Protein AF-A0A2I1GT47-F1 (afdb_monomer_lite)

pLDDT: mean 82.38, std 12.67, range [39.66, 93.0]

Foldseek 3Di:
DPPPPVQWDWAWEDEDPDTDTDTGHQQDFQLVVLVVQCPDPVRVNDPQKFWWADPDPPDIDTDDPVCRRVDGNNVRADPVRNYTYIDGDPPPPD

Sequence (94 aa):
MDSTNRDDINITVQMLSKLVLVNLNPKTSLSKIREKLEKNSEVKMNDTFSFAMMINNNSLAVIAKEDEENIILEKIIDKKSTLLYLKSEPEPDW

Structure (mmCIF, N/CA/C/O backbone):
data_AF-A0A2I1GT47-F1
#
_entry.id   AF-A0A2I1GT47-F1
#
loop_
_atom_site.group_PDB
_atom_site.id
_atom_site.type_symbol
_atom_site.label_atom_id
_atom_site.label_alt_id
_atom_site.label_comp_id
_atom_site.label_asym_id
_atom_site.label_entity_id
_atom_site.label_seq_id
_atom_site.pdbx_PDB_ins_code
_atom_site.Cartn_x
_atom_site.Cartn_y
_atom_site.Cartn_z
_atom_site.occupancy
_atom_site.B_iso_or_equiv
_atom_site.auth_seq_id
_atom_site.auth_comp_id
_atom_site.auth_asym_id
_atom_site.auth_atom_id
_atom_site.pdbx_PDB_model_num
ATOM 1 N N . MET A 1 1 ? -20.018 11.689 6.196 1.00 39.66 1 MET A N 1
ATOM 2 C CA . MET A 1 1 ? -18.900 12.637 6.361 1.00 39.66 1 MET A CA 1
ATOM 3 C C . MET A 1 1 ? -17.789 12.138 5.461 1.00 39.66 1 MET A C 1
ATOM 5 O O . MET A 1 1 ? -17.005 11.310 5.897 1.00 39.66 1 MET A O 1
ATOM 9 N N . ASP A 1 2 ? -17.805 12.528 4.189 1.00 40.84 2 ASP A N 1
ATOM 10 C CA . ASP A 1 2 ? -16.753 12.140 3.248 1.00 40.84 2 ASP A CA 1
ATOM 11 C C . ASP A 1 2 ? -15.794 13.323 3.144 1.00 40.84 2 ASP A C 1
ATOM 13 O O . ASP A 1 2 ? -15.991 14.256 2.369 1.00 40.84 2 ASP A O 1
ATOM 17 N N . SER A 1 3 ? -14.840 13.373 4.070 1.00 46.28 3 SER A N 1
ATOM 18 C CA . SER A 1 3 ? -13.764 14.358 4.029 1.00 46.28 3 SER A CA 1
ATOM 19 C C . SER A 1 3 ? -12.760 13.894 2.982 1.00 46.28 3 SER A C 1
ATOM 21 O O . SER A 1 3 ? -11.703 13.368 3.325 1.00 46.28 3 SER A O 1
ATOM 23 N N . THR A 1 4 ? -13.110 14.047 1.706 1.00 52.06 4 THR A N 1
ATOM 24 C CA . THR A 1 4 ? -12.182 13.851 0.597 1.00 52.06 4 THR A CA 1
ATOM 25 C C . THR A 1 4 ? -11.124 14.949 0.718 1.00 52.06 4 THR A C 1
ATOM 27 O O . THR A 1 4 ? -11.332 16.100 0.327 1.00 52.06 4 THR A O 1
ATOM 30 N N . ASN A 1 5 ? -10.005 14.629 1.374 1.00 55.50 5 ASN A N 1
ATOM 31 C CA . ASN A 1 5 ? -8.827 15.482 1.358 1.00 55.50 5 ASN A CA 1
ATOM 32 C C . ASN A 1 5 ? -8.434 15.627 -0.115 1.00 55.50 5 ASN A C 1
ATOM 34 O O . ASN A 1 5 ? -8.263 14.640 -0.825 1.00 55.50 5 ASN A O 1
ATOM 38 N N . ARG A 1 6 ? -8.338 16.867 -0.593 1.00 59.50 6 ARG A N 1
ATOM 39 C CA . ARG A 1 6 ? -8.133 17.213 -2.012 1.00 59.50 6 ARG A CA 1
ATOM 40 C C . ARG A 1 6 ? -6.836 16.649 -2.620 1.00 59.50 6 ARG A C 1
ATOM 42 O O . ARG A 1 6 ? -6.626 16.791 -3.819 1.00 59.50 6 ARG A O 1
ATOM 49 N N . ASP A 1 7 ? -5.986 16.047 -1.793 1.00 76.06 7 ASP A N 1
ATOM 50 C CA . ASP A 1 7 ? -4.667 15.515 -2.117 1.00 76.06 7 ASP A CA 1
ATOM 51 C C . ASP A 1 7 ? -4.632 13.977 -2.234 1.00 76.06 7 ASP A C 1
ATOM 53 O O . ASP A 1 7 ? -3.593 13.435 -2.613 1.00 76.06 7 ASP A O 1
ATOM 57 N N . ASP A 1 8 ? -5.711 13.251 -1.912 1.00 85.38 8 ASP A N 1
ATOM 58 C CA . ASP A 1 8 ? -5.737 11.802 -2.123 1.00 85.38 8 ASP A CA 1
ATOM 59 C C . ASP A 1 8 ? -5.919 11.467 -3.614 1.00 85.38 8 ASP A C 1
ATOM 61 O O . ASP A 1 8 ? -6.857 11.923 -4.273 1.00 85.38 8 ASP A O 1
ATOM 65 N N . ILE A 1 9 ? -5.046 10.610 -4.139 1.00 88.50 9 ILE A N 1
ATOM 66 C CA . ILE A 1 9 ? -5.106 10.108 -5.514 1.00 88.50 9 ILE A CA 1
ATOM 67 C C . ILE A 1 9 ? -5.316 8.597 -5.520 1.00 88.50 9 ILE A C 1
ATOM 69 O O . ILE A 1 9 ? -5.047 7.894 -4.546 1.00 88.50 9 ILE A O 1
ATOM 73 N N . ASN A 1 10 ? -5.802 8.083 -6.644 1.00 89.88 10 ASN A N 1
ATOM 74 C CA . ASN A 1 10 ? -5.937 6.647 -6.831 1.00 89.88 10 ASN A CA 1
ATOM 75 C C . ASN A 1 10 ? -4.564 6.046 -7.135 1.00 89.88 10 ASN A C 1
ATOM 77 O O . ASN A 1 10 ? -3.939 6.387 -8.138 1.00 89.88 10 ASN A O 1
ATOM 81 N N . ILE A 1 11 ? -4.111 5.159 -6.257 1.00 89.94 11 ILE A N 1
ATOM 82 C CA . ILE A 1 11 ? -2.850 4.434 -6.358 1.00 89.94 11 ILE A CA 1
ATOM 83 C C . ILE A 1 11 ? -3.159 2.956 -6.548 1.00 89.94 11 ILE A C 1
ATOM 85 O O . ILE A 1 11 ? -4.016 2.388 -5.871 1.00 89.94 11 ILE A O 1
ATOM 89 N N . THR A 1 12 ? -2.455 2.334 -7.488 1.00 91.62 12 THR A N 1
ATOM 90 C CA . THR A 1 12 ? -2.573 0.897 -7.724 1.00 91.62 12 THR A CA 1
ATOM 91 C C . THR A 1 12 ? -1.591 0.177 -6.817 1.00 91.62 12 THR A C 1
ATOM 93 O O . THR A 1 12 ? -0.381 0.320 -6.963 1.00 91.62 12 THR A O 1
ATOM 96 N N . VAL A 1 13 ? -2.099 -0.601 -5.874 1.00 90.19 13 VAL A N 1
ATOM 97 C CA . VAL A 1 13 ? -1.304 -1.446 -4.989 1.00 90.19 13 VAL A CA 1
ATOM 98 C C . VAL A 1 13 ? -1.156 -2.818 -5.627 1.00 90.19 13 VAL A C 1
ATOM 100 O O . VAL A 1 13 ? -2.144 -3.517 -5.849 1.00 90.19 13 VAL A O 1
ATOM 103 N N . GLN A 1 14 ? 0.081 -3.198 -5.929 1.00 88.50 14 GLN A N 1
ATOM 104 C CA . GLN A 1 14 ? 0.439 -4.525 -6.405 1.00 88.50 14 GLN A CA 1
ATOM 105 C C . GLN A 1 14 ? 0.909 -5.385 -5.240 1.00 88.50 14 GLN A C 1
ATOM 107 O O . GLN A 1 14 ? 1.867 -5.052 -4.547 1.00 88.50 14 GLN A O 1
ATOM 112 N N . MET A 1 15 ? 0.237 -6.512 -5.056 1.00 84.94 15 MET A N 1
ATOM 113 C CA . MET A 1 15 ? 0.457 -7.448 -3.962 1.00 84.94 15 MET A CA 1
ATOM 114 C C . MET A 1 15 ? 0.376 -8.864 -4.523 1.00 84.94 15 MET A C 1
ATOM 116 O O . MET A 1 15 ? -0.681 -9.293 -4.985 1.00 84.94 15 MET A O 1
ATOM 120 N N . LEU A 1 16 ? 1.503 -9.582 -4.505 1.00 76.38 16 LEU A N 1
ATOM 121 C CA . LEU A 1 16 ? 1.656 -10.895 -5.145 1.00 76.38 16 LEU A CA 1
ATOM 122 C C . LEU A 1 16 ? 1.208 -10.851 -6.620 1.00 76.38 16 LEU A C 1
ATOM 124 O O . LEU A 1 16 ? 1.908 -10.296 -7.462 1.00 76.38 16 LEU A O 1
ATOM 128 N N . SER A 1 17 ? 0.027 -11.389 -6.931 1.00 77.75 17 SER A N 1
ATOM 129 C CA . SER A 1 17 ? -0.571 -11.396 -8.276 1.00 77.75 17 SER A CA 1
ATOM 130 C C . SER A 1 17 ? -1.858 -10.568 -8.375 1.00 77.75 17 SER A C 1
ATOM 132 O O . SER A 1 17 ? -2.581 -10.669 -9.364 1.00 77.75 17 SER A O 1
ATOM 134 N N . LYS A 1 18 ? -2.172 -9.761 -7.354 1.00 84.25 18 LYS A N 1
ATOM 135 C CA . LYS A 1 18 ? -3.368 -8.916 -7.291 1.00 84.25 18 LYS A CA 1
ATOM 136 C C . LYS A 1 18 ? -2.991 -7.441 -7.423 1.00 84.25 18 LYS A C 1
ATOM 138 O O . LYS A 1 18 ? -2.019 -6.977 -6.827 1.00 84.25 18 LYS A O 1
ATOM 143 N N . LEU A 1 19 ? -3.798 -6.710 -8.185 1.00 88.56 19 LEU A N 1
ATOM 144 C CA . LEU A 1 19 ? -3.770 -5.254 -8.270 1.00 88.56 19 LEU A CA 1
ATOM 145 C C . LEU A 1 19 ? -5.037 -4.720 -7.612 1.00 88.56 19 LEU A C 1
ATOM 147 O O . LEU A 1 19 ? -6.137 -5.154 -7.952 1.00 88.56 19 LEU A O 1
ATOM 151 N N . VAL A 1 20 ? -4.881 -3.800 -6.669 1.00 89.06 20 VAL A N 1
ATOM 152 C CA . VAL A 1 20 ? -5.995 -3.166 -5.962 1.00 89.06 20 VAL A CA 1
ATOM 153 C C . VAL A 1 20 ? -5.872 -1.663 -6.115 1.00 89.06 20 VAL A C 1
ATOM 155 O O . VAL A 1 20 ? -4.811 -1.099 -5.864 1.00 89.06 20 VAL A O 1
ATOM 158 N N . LEU A 1 21 ? -6.950 -1.005 -6.525 1.00 90.31 21 LEU A N 1
ATOM 159 C CA . LEU A 1 21 ? -6.987 0.447 -6.591 1.00 90.31 21 LEU A CA 1
ATOM 160 C C . LEU A 1 21 ? -7.406 0.993 -5.225 1.00 90.31 21 LEU A C 1
ATOM 162 O O . LEU A 1 21 ? -8.482 0.673 -4.732 1.00 90.31 21 LEU A O 1
ATOM 166 N N . VAL A 1 22 ? -6.575 1.834 -4.625 1.00 88.94 22 VAL A N 1
ATOM 167 C CA . VAL A 1 22 ? -6.856 2.456 -3.328 1.00 88.94 22 VAL A CA 1
ATOM 168 C C . VAL A 1 22 ? -6.636 3.954 -3.407 1.00 88.94 22 VAL A C 1
ATOM 170 O O . VAL A 1 22 ? -5.724 4.441 -4.070 1.00 88.94 22 VAL A O 1
ATOM 173 N N . ASN A 1 23 ? -7.475 4.704 -2.706 1.00 90.44 23 ASN A N 1
ATOM 174 C CA . ASN A 1 23 ? -7.337 6.147 -2.622 1.00 90.44 23 ASN A CA 1
ATOM 175 C C . ASN A 1 23 ? -6.382 6.501 -1.470 1.00 90.44 23 ASN A C 1
ATOM 177 O O . ASN A 1 23 ? -6.705 6.293 -0.297 1.00 90.44 23 ASN A O 1
ATOM 181 N N . LEU A 1 24 ? -5.186 6.986 -1.801 1.00 89.19 24 LEU A N 1
ATOM 182 C CA . LEU A 1 24 ? -4.104 7.273 -0.859 1.00 89.19 24 LEU A CA 1
ATOM 183 C C . LEU A 1 24 ? -3.488 8.646 -1.156 1.00 89.19 24 LEU A C 1
ATOM 185 O O . LEU A 1 24 ? -3.407 9.077 -2.305 1.00 89.19 24 LEU A O 1
ATOM 189 N N . ASN A 1 25 ? -2.985 9.314 -0.122 1.00 90.50 25 ASN A N 1
ATOM 190 C CA . ASN A 1 25 ? -2.305 10.594 -0.270 1.00 90.50 25 ASN A CA 1
ATOM 191 C C . ASN A 1 25 ? -0.777 10.385 -0.386 1.00 90.50 25 ASN A C 1
ATOM 193 O O . ASN A 1 25 ? -0.153 9.914 0.567 1.00 90.50 25 ASN A O 1
ATOM 197 N N . PRO A 1 26 ? -0.137 10.765 -1.508 1.00 88.94 26 PRO A N 1
ATOM 198 C CA . PRO A 1 26 ? 1.286 10.543 -1.753 1.00 88.94 26 PRO A CA 1
ATOM 199 C C . PRO A 1 26 ? 2.184 11.331 -0.787 1.00 88.94 26 PRO A C 1
ATOM 201 O O . PRO A 1 26 ? 3.296 10.905 -0.488 1.00 88.94 26 PRO A O 1
ATOM 204 N N . LYS A 1 27 ? 1.697 12.445 -0.230 1.00 90.06 27 LYS A N 1
ATOM 205 C CA . LYS A 1 27 ? 2.429 13.250 0.762 1.00 90.06 27 LYS A CA 1
ATOM 206 C C . LYS A 1 27 ? 2.367 12.665 2.178 1.00 90.06 27 LYS A C 1
ATOM 208 O O . LYS A 1 27 ? 2.938 13.237 3.100 1.00 90.06 27 LYS A O 1
ATOM 213 N N . THR A 1 28 ? 1.646 11.561 2.371 1.00 91.31 28 THR A N 1
ATOM 214 C CA . THR A 1 28 ? 1.492 10.899 3.671 1.00 91.31 28 THR A CA 1
ATOM 215 C C . THR A 1 28 ? 2.620 9.894 3.910 1.00 91.31 28 THR A C 1
ATOM 217 O O . THR A 1 28 ? 3.115 9.270 2.969 1.00 91.31 28 THR A O 1
ATOM 220 N N . SER A 1 29 ? 3.038 9.753 5.172 1.00 92.88 29 SER A N 1
ATOM 221 C CA . SER A 1 29 ? 4.035 8.766 5.596 1.00 92.88 29 SER A CA 1
ATOM 222 C C . SER A 1 29 ? 3.511 7.338 5.457 1.00 92.88 29 SER A C 1
ATOM 224 O O . SER A 1 29 ? 2.313 7.089 5.615 1.00 92.88 29 SER A O 1
ATOM 226 N N . LEU A 1 30 ? 4.403 6.387 5.182 1.00 92.44 30 LEU A N 1
ATOM 227 C CA . LEU A 1 30 ? 4.023 4.990 4.957 1.00 92.44 30 LEU A CA 1
ATOM 228 C C . LEU A 1 30 ? 3.324 4.367 6.164 1.00 92.44 30 LEU A C 1
ATOM 230 O O . LEU A 1 30 ? 2.372 3.622 5.969 1.00 92.44 30 LEU A O 1
ATOM 234 N N . SER A 1 31 ? 3.707 4.747 7.384 1.00 91.44 31 SER A N 1
ATOM 235 C CA . SER A 1 31 ? 3.055 4.278 8.614 1.00 91.44 31 SER A CA 1
ATOM 236 C C . SER A 1 31 ? 1.541 4.565 8.610 1.00 91.44 31 SER A C 1
ATOM 238 O O . SER A 1 31 ? 0.719 3.664 8.769 1.00 91.44 31 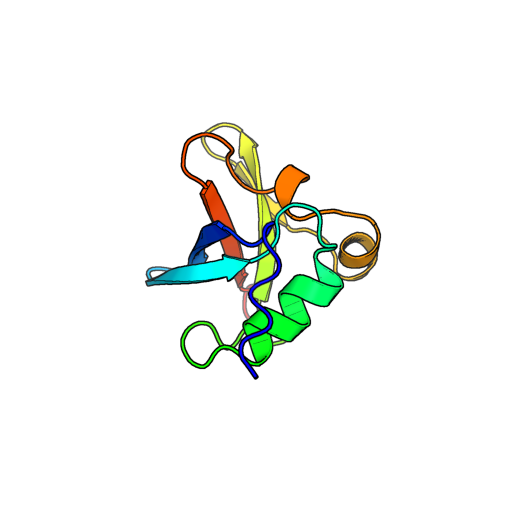SER A O 1
ATOM 240 N N . LYS A 1 32 ? 1.135 5.792 8.258 1.00 91.44 32 LYS A N 1
ATOM 241 C CA . LYS A 1 32 ? -0.291 6.154 8.131 1.00 91.44 32 LYS A CA 1
ATOM 242 C C . LYS A 1 32 ? -0.970 5.477 6.940 1.00 91.44 32 LYS A C 1
ATOM 244 O O . LYS A 1 32 ? -2.160 5.159 6.986 1.00 91.44 32 LYS A O 1
ATOM 249 N N . ILE A 1 33 ? -0.234 5.280 5.845 1.00 91.25 33 ILE A N 1
ATOM 250 C CA . ILE A 1 33 ? -0.734 4.533 4.686 1.00 91.25 33 ILE A CA 1
ATOM 251 C C . ILE A 1 33 ? -1.011 3.082 5.075 1.00 91.25 33 ILE A C 1
ATOM 253 O O . ILE A 1 33 ? -2.053 2.557 4.690 1.00 91.25 33 ILE A O 1
ATOM 257 N N . ARG A 1 34 ? -0.147 2.462 5.883 1.00 90.81 34 ARG A N 1
ATOM 258 C CA . ARG A 1 34 ? -0.323 1.107 6.409 1.00 90.81 34 ARG A CA 1
ATOM 259 C C . ARG A 1 34 ? -1.627 0.986 7.180 1.00 90.81 34 ARG A C 1
ATOM 261 O O . ARG A 1 34 ? -2.436 0.133 6.842 1.00 90.81 34 ARG A O 1
ATOM 268 N N . GLU A 1 35 ? -1.893 1.901 8.112 1.00 89.62 35 GLU A N 1
ATOM 269 C CA . GLU A 1 35 ? -3.159 1.926 8.859 1.00 89.62 35 GLU A CA 1
ATOM 270 C C . GLU A 1 35 ? -4.385 2.026 7.933 1.00 89.62 35 GLU A C 1
ATOM 272 O O . GLU A 1 35 ? -5.427 1.412 8.178 1.00 89.62 35 GLU A O 1
ATOM 277 N N . LYS A 1 36 ? -4.282 2.809 6.849 1.00 89.19 36 LYS A N 1
ATOM 278 C CA . LYS A 1 36 ? -5.354 2.931 5.850 1.00 89.19 36 LYS A CA 1
ATOM 279 C C . LYS A 1 36 ? -5.506 1.629 5.057 1.00 89.19 36 LYS A C 1
ATOM 281 O O . LYS A 1 36 ? -6.632 1.194 4.829 1.00 89.19 36 LYS A O 1
ATOM 286 N N . LEU A 1 37 ? -4.407 0.993 4.657 1.00 89.19 37 LEU A N 1
ATOM 287 C CA . LEU A 1 37 ? -4.390 -0.261 3.895 1.00 89.19 37 LEU A CA 1
ATOM 288 C C . LEU A 1 37 ? -4.826 -1.484 4.715 1.00 89.19 37 LEU A C 1
ATOM 290 O O . LEU A 1 37 ? -5.446 -2.393 4.168 1.00 89.19 37 LEU A O 1
ATOM 294 N N . GLU A 1 38 ? -4.558 -1.497 6.016 1.00 88.88 38 GLU A N 1
ATOM 295 C CA . GLU A 1 38 ? -5.019 -2.530 6.946 1.00 88.88 38 GLU A CA 1
ATOM 296 C C . GLU A 1 38 ? -6.550 -2.513 7.068 1.00 88.88 38 GLU A C 1
ATOM 298 O O . GLU A 1 38 ? -7.210 -3.549 6.984 1.00 88.88 38 GLU A O 1
ATOM 303 N N . LYS A 1 39 ? -7.136 -1.311 7.146 1.00 86.62 39 LYS A N 1
ATOM 304 C CA . LYS A 1 39 ? -8.594 -1.105 7.154 1.00 86.62 39 LYS A CA 1
ATOM 305 C C . LYS A 1 39 ? -9.245 -1.359 5.789 1.00 86.62 39 LYS A C 1
ATOM 307 O O . LYS A 1 39 ? -10.462 -1.538 5.714 1.00 86.62 39 LYS A O 1
ATOM 312 N N . ASN A 1 40 ? -8.467 -1.373 4.703 1.00 84.75 40 ASN A N 1
ATOM 313 C CA . ASN A 1 40 ? -8.980 -1.669 3.368 1.00 84.75 40 ASN A CA 1
ATOM 314 C C . ASN A 1 40 ? -9.254 -3.168 3.227 1.00 84.75 40 ASN A C 1
ATOM 316 O O . ASN A 1 40 ? -8.339 -3.986 3.214 1.00 84.75 40 ASN A O 1
ATOM 320 N N . SER A 1 41 ? -10.523 -3.529 3.029 1.00 82.06 41 SER A N 1
ATOM 321 C CA . SER A 1 41 ? -10.948 -4.932 2.911 1.00 82.06 41 SER A CA 1
ATOM 322 C C . SER A 1 41 ? -10.358 -5.664 1.699 1.00 82.06 41 SER A C 1
ATOM 324 O O . SER A 1 41 ? -10.287 -6.892 1.712 1.00 82.06 41 SER A O 1
ATOM 326 N N . GLU A 1 42 ? -9.937 -4.933 0.664 1.00 83.19 42 GLU A N 1
ATOM 327 C CA . GLU A 1 42 ? -9.362 -5.509 -0.554 1.00 83.19 42 GLU A CA 1
ATOM 328 C C . GLU A 1 42 ? -7.869 -5.829 -0.451 1.00 83.19 42 GLU A C 1
ATOM 330 O O . GLU A 1 42 ? -7.420 -6.781 -1.100 1.00 83.19 42 GLU A O 1
ATOM 335 N N . VAL A 1 43 ? -7.128 -5.034 0.329 1.00 81.31 43 VAL A N 1
ATOM 336 C CA . VAL A 1 43 ? -5.681 -5.184 0.537 1.00 81.31 43 VAL A CA 1
ATOM 337 C C . VAL A 1 43 ? -5.417 -6.000 1.796 1.00 81.31 43 VAL A C 1
ATOM 339 O O . VAL A 1 43 ? -4.650 -6.954 1.732 1.00 81.31 43 VAL A O 1
ATOM 342 N N . LYS A 1 44 ? -6.066 -5.653 2.920 1.00 80.00 44 LYS A N 1
ATOM 343 C CA . LYS A 1 44 ? -5.817 -6.232 4.251 1.00 80.00 44 LYS A CA 1
ATOM 344 C C . LYS A 1 44 ? -4.320 -6.378 4.506 1.00 80.00 44 LYS A C 1
ATOM 346 O O . LYS A 1 44 ? -3.794 -7.485 4.635 1.00 80.00 44 LYS A O 1
ATOM 351 N N . MET A 1 45 ? -3.632 -5.239 4.495 1.00 79.56 45 MET A N 1
ATOM 352 C CA . MET A 1 45 ? -2.189 -5.200 4.702 1.00 79.56 45 MET A CA 1
ATOM 353 C C . MET A 1 45 ? -1.862 -5.593 6.148 1.00 79.56 45 MET A C 1
ATOM 355 O O . MET A 1 45 ? -1.854 -4.747 7.030 1.00 79.56 45 MET A O 1
ATOM 359 N N . ASN A 1 46 ? -1.624 -6.884 6.378 1.00 77.81 46 ASN A N 1
ATOM 360 C CA . ASN A 1 46 ? -1.167 -7.419 7.661 1.00 77.81 46 ASN A CA 1
ATOM 361 C C . ASN A 1 46 ? 0.332 -7.152 7.885 1.00 77.81 46 ASN A C 1
ATOM 363 O O . ASN A 1 46 ? 1.052 -6.685 6.997 1.00 77.81 46 ASN A O 1
ATOM 367 N N . ASP A 1 47 ? 0.832 -7.532 9.061 1.00 74.00 47 ASP A N 1
ATOM 368 C CA . ASP A 1 47 ? 2.258 -7.508 9.407 1.00 74.00 47 ASP A CA 1
ATOM 369 C C . ASP A 1 47 ? 3.173 -8.295 8.466 1.00 74.00 47 ASP A C 1
ATOM 371 O O . ASP A 1 47 ? 4.367 -8.018 8.444 1.00 74.00 47 ASP A O 1
ATOM 375 N N . THR A 1 48 ? 2.613 -9.222 7.686 1.00 81.50 48 THR A N 1
ATOM 376 C CA . THR A 1 48 ? 3.314 -10.064 6.706 1.00 81.50 48 THR A CA 1
ATOM 377 C C . THR A 1 48 ? 3.721 -9.312 5.440 1.00 81.50 48 THR A C 1
ATOM 379 O O . THR A 1 48 ? 4.580 -9.779 4.695 1.00 81.50 48 THR A O 1
ATOM 382 N N . PHE A 1 49 ? 3.079 -8.177 5.153 1.00 86.69 49 PHE A N 1
ATOM 383 C CA . PHE A 1 49 ? 3.409 -7.350 4.000 1.00 86.69 49 PHE A CA 1
ATOM 384 C C . PHE A 1 49 ? 4.280 -6.174 4.422 1.00 86.69 49 PHE A C 1
ATOM 386 O O . PHE A 1 49 ? 4.005 -5.479 5.405 1.00 86.69 49 PHE A O 1
ATOM 393 N N . SER A 1 50 ? 5.285 -5.911 3.601 1.00 89.50 50 SER A N 1
ATOM 394 C CA . SER A 1 50 ? 6.192 -4.784 3.741 1.00 89.50 50 SER A CA 1
ATOM 395 C C . SER A 1 50 ? 6.169 -3.959 2.462 1.00 89.50 50 SER A C 1
ATOM 397 O O . SER A 1 50 ? 6.045 -4.493 1.352 1.00 89.50 50 SER A O 1
ATOM 399 N N . PHE A 1 51 ? 6.250 -2.638 2.611 1.00 90.94 51 PHE A N 1
ATOM 400 C CA . PHE A 1 51 ? 6.324 -1.753 1.456 1.00 90.94 51 PHE A CA 1
ATOM 401 C C . PHE A 1 51 ? 7.599 -2.029 0.674 1.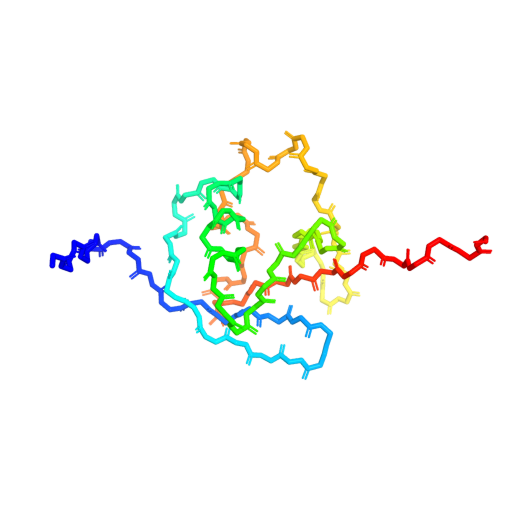00 90.94 51 PHE A C 1
ATOM 403 O O . PHE A 1 51 ? 8.657 -2.290 1.248 1.00 90.94 51 PHE A O 1
ATOM 410 N N . ALA A 1 52 ? 7.496 -1.959 -0.646 1.00 90.00 52 ALA A N 1
ATOM 411 C CA . ALA A 1 52 ? 8.632 -2.093 -1.525 1.00 90.00 52 ALA A CA 1
ATOM 412 C C . ALA A 1 52 ? 8.675 -0.952 -2.541 1.00 90.00 52 ALA A C 1
ATOM 414 O O . ALA A 1 52 ? 7.651 -0.531 -3.081 1.00 90.00 52 ALA A O 1
ATOM 415 N N . MET A 1 53 ? 9.884 -0.471 -2.816 1.00 88.06 53 MET A N 1
ATOM 416 C CA . MET A 1 53 ? 10.147 0.525 -3.849 1.00 88.06 53 MET A CA 1
ATOM 417 C C . MET A 1 53 ? 10.962 -0.087 -4.980 1.00 88.06 53 MET A C 1
ATOM 419 O O . MET A 1 53 ? 11.894 -0.859 -4.747 1.00 88.06 53 MET A O 1
ATOM 423 N N . MET A 1 54 ? 10.638 0.279 -6.215 1.00 83.25 54 MET A N 1
ATOM 424 C CA . MET A 1 54 ? 11.436 -0.107 -7.373 1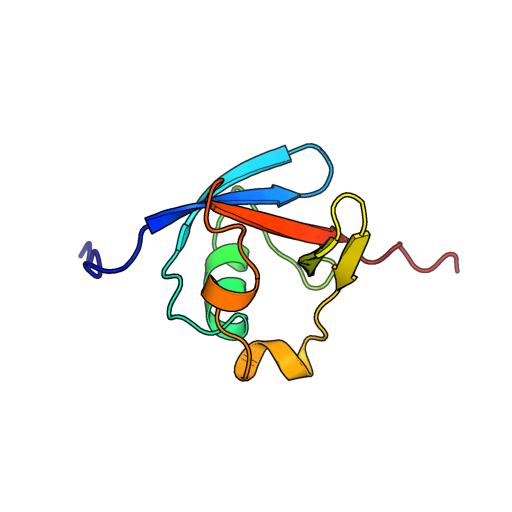.00 83.25 54 MET A CA 1
ATOM 425 C C . MET A 1 54 ? 12.661 0.803 -7.460 1.00 83.25 54 MET A C 1
ATOM 427 O O . MET A 1 54 ? 12.527 1.994 -7.718 1.00 83.25 54 MET A O 1
ATOM 431 N N . ILE A 1 55 ? 13.855 0.251 -7.226 1.00 82.19 55 ILE A N 1
ATOM 432 C CA . ILE A 1 55 ? 15.110 1.022 -7.316 1.00 82.19 55 ILE A CA 1
ATOM 433 C C . ILE A 1 55 ? 15.700 0.943 -8.728 1.00 82.19 55 ILE A C 1
ATOM 435 O O . ILE A 1 55 ? 16.316 1.888 -9.203 1.00 82.19 55 ILE A O 1
ATOM 439 N N . ASN A 1 56 ? 15.503 -0.189 -9.408 1.00 77.88 56 ASN A N 1
ATOM 440 C CA . ASN A 1 56 ? 15.963 -0.445 -10.772 1.00 77.88 56 ASN A CA 1
ATOM 441 C C . ASN A 1 56 ? 14.888 -1.217 -11.541 1.00 77.88 56 ASN A C 1
ATOM 443 O O . ASN A 1 56 ? 14.039 -1.855 -10.921 1.00 77.88 56 ASN A O 1
ATOM 447 N N . ASN A 1 57 ? 14.993 -1.251 -12.876 1.00 72.88 57 ASN A N 1
ATOM 448 C CA . ASN A 1 57 ? 14.055 -1.937 -13.786 1.00 72.88 57 ASN A CA 1
ATOM 449 C C . ASN A 1 57 ? 13.734 -3.403 -13.429 1.00 72.88 57 ASN A C 1
ATOM 451 O O . ASN A 1 57 ? 12.786 -3.953 -13.975 1.00 72.88 57 ASN A O 1
ATOM 455 N N . ASN A 1 58 ? 14.502 -4.044 -12.542 1.00 75.94 58 ASN A N 1
ATOM 456 C CA . ASN A 1 58 ? 14.271 -5.425 -12.127 1.00 75.94 58 ASN A CA 1
ATOM 457 C C . ASN A 1 58 ? 14.455 -5.668 -10.616 1.00 75.94 58 ASN A C 1
ATOM 459 O O . ASN A 1 58 ? 14.547 -6.819 -10.191 1.00 75.94 58 ASN A O 1
ATOM 463 N N . SER A 1 59 ? 14.558 -4.612 -9.798 1.00 83.44 59 SER A N 1
ATOM 464 C CA . SER A 1 59 ? 14.850 -4.742 -8.363 1.00 83.44 59 SER A CA 1
ATOM 465 C C . SER A 1 59 ? 13.896 -3.926 -7.503 1.00 83.44 59 SER A C 1
ATOM 467 O O . SER A 1 59 ? 13.769 -2.712 -7.668 1.00 83.44 59 SER A O 1
ATOM 469 N N . LEU A 1 60 ? 13.293 -4.614 -6.535 1.00 86.50 60 LEU A N 1
ATOM 470 C CA . LEU A 1 60 ? 12.467 -4.044 -5.479 1.00 86.50 60 LEU A CA 1
ATOM 471 C C . LEU A 1 60 ? 13.253 -4.068 -4.162 1.00 86.50 60 LEU A C 1
ATOM 473 O O . LEU A 1 60 ? 13.697 -5.138 -3.740 1.00 86.50 60 LEU A O 1
ATOM 477 N N . ALA A 1 61 ? 13.404 -2.919 -3.506 1.00 88.00 61 ALA A N 1
ATOM 478 C CA . ALA A 1 61 ? 13.863 -2.859 -2.120 1.00 88.00 61 ALA A CA 1
ATOM 479 C C . ALA A 1 61 ? 12.681 -2.847 -1.172 1.00 88.00 61 ALA A C 1
ATOM 481 O O . ALA A 1 61 ? 11.755 -2.064 -1.355 1.00 88.00 61 ALA A O 1
ATOM 482 N N . VAL A 1 62 ? 12.765 -3.686 -0.147 1.00 89.94 62 VAL A N 1
ATOM 483 C CA . VAL A 1 62 ? 11.840 -3.675 0.982 1.00 89.94 62 VAL A CA 1
ATOM 484 C C . VAL A 1 62 ? 12.204 -2.521 1.906 1.00 89.94 62 VAL A C 1
ATOM 486 O O . VAL A 1 62 ? 13.381 -2.255 2.139 1.00 89.94 62 VAL A O 1
ATOM 489 N N . ILE A 1 63 ? 11.183 -1.851 2.417 1.00 89.62 63 ILE A N 1
ATOM 490 C CA . ILE 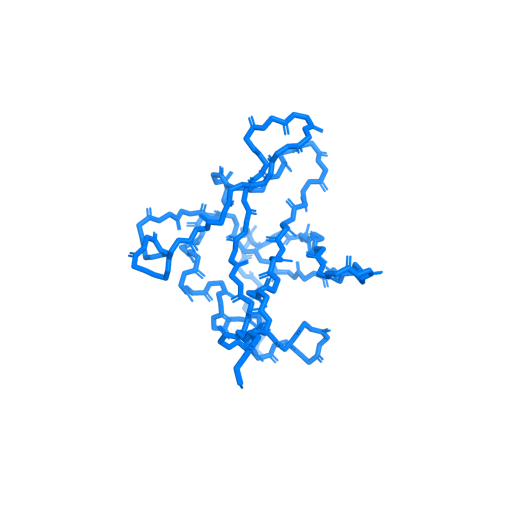A 1 63 ? 11.293 -0.782 3.398 1.00 89.62 63 ILE A CA 1
ATOM 491 C C . ILE A 1 63 ? 11.040 -1.391 4.770 1.00 89.62 63 ILE A C 1
ATOM 493 O O . ILE A 1 63 ? 10.048 -2.097 4.961 1.00 89.62 63 ILE A O 1
ATOM 497 N N . ALA A 1 64 ? 11.951 -1.145 5.708 1.00 88.88 64 ALA A N 1
ATOM 498 C CA . ALA A 1 64 ? 11.787 -1.594 7.079 1.00 88.88 64 ALA A CA 1
ATOM 499 C C . ALA A 1 64 ? 10.686 -0.786 7.780 1.00 88.88 64 ALA A C 1
ATOM 501 O O . ALA A 1 64 ? 10.499 0.399 7.502 1.00 88.88 64 ALA A O 1
ATOM 502 N N . LYS A 1 65 ? 9.975 -1.414 8.725 1.00 87.06 65 LYS A N 1
ATOM 503 C CA . LYS A 1 65 ? 8.877 -0.767 9.466 1.00 87.06 65 LYS A CA 1
ATOM 504 C C . LYS A 1 65 ? 9.331 0.500 10.205 1.00 87.06 65 LYS A C 1
ATOM 506 O O . LYS A 1 65 ? 8.571 1.455 10.301 1.00 87.06 65 LYS A O 1
ATOM 511 N N . GLU A 1 66 ? 10.573 0.527 10.685 1.00 88.19 66 GLU A N 1
ATOM 512 C CA . GLU A 1 66 ? 11.184 1.694 11.342 1.00 88.19 66 GLU A CA 1
ATOM 513 C C . GLU A 1 66 ? 11.344 2.908 10.410 1.00 88.19 66 GLU A C 1
ATOM 515 O O . GLU A 1 66 ? 11.203 4.054 10.839 1.00 88.19 66 GLU A O 1
ATOM 520 N N . ASP A 1 67 ? 11.564 2.671 9.116 1.00 89.75 67 ASP A N 1
ATOM 521 C CA . ASP A 1 67 ? 11.700 3.725 8.114 1.00 89.75 67 ASP A CA 1
ATOM 522 C C . ASP A 1 67 ? 10.340 4.257 7.628 1.00 89.75 67 ASP A C 1
ATOM 524 O O . ASP A 1 67 ? 10.263 5.357 7.072 1.00 89.75 67 ASP A O 1
ATOM 528 N N . GLU A 1 68 ? 9.244 3.520 7.848 1.00 89.75 68 GLU A N 1
ATOM 529 C CA . GLU A 1 68 ? 7.905 3.879 7.356 1.00 89.75 68 GLU A CA 1
ATOM 530 C C . GLU A 1 68 ? 7.385 5.217 7.907 1.00 89.75 68 GLU A C 1
ATOM 532 O O . GLU A 1 68 ? 6.567 5.882 7.265 1.00 89.75 68 GLU A O 1
ATOM 537 N N . GLU A 1 69 ? 7.842 5.634 9.088 1.00 90.75 69 GLU A N 1
ATOM 538 C CA . GLU A 1 69 ? 7.475 6.928 9.671 1.00 90.75 69 GLU A CA 1
ATOM 539 C C . GLU A 1 69 ? 8.154 8.102 8.944 1.00 90.75 69 GLU A C 1
ATOM 541 O O . GLU A 1 69 ? 7.550 9.163 8.769 1.00 90.75 69 GLU A O 1
ATOM 546 N N . ASN A 1 70 ? 9.381 7.889 8.462 1.00 91.06 70 ASN A N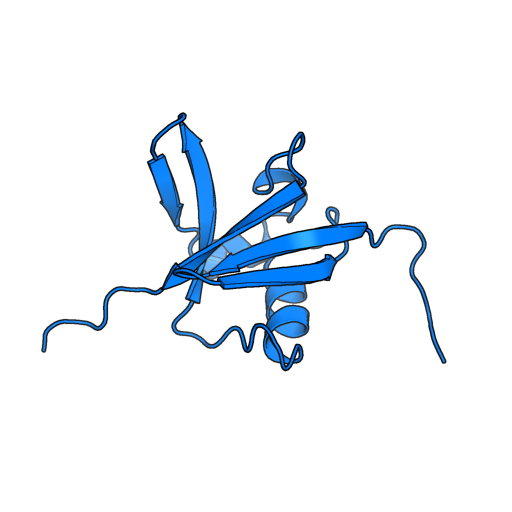 1
ATOM 547 C CA . ASN A 1 70 ? 10.225 8.915 7.846 1.00 91.06 70 ASN A CA 1
ATOM 548 C C . ASN A 1 70 ? 10.079 8.979 6.317 1.00 91.06 70 ASN A C 1
ATOM 550 O O . ASN A 1 70 ? 10.427 9.984 5.686 1.00 91.06 70 ASN A O 1
ATOM 554 N N . ILE A 1 71 ? 9.570 7.912 5.700 1.00 92.62 71 ILE A N 1
ATOM 555 C CA . ILE A 1 71 ? 9.370 7.822 4.255 1.00 92.62 71 ILE A CA 1
ATOM 556 C C . ILE A 1 71 ? 7.930 8.199 3.900 1.00 92.62 71 ILE A C 1
ATOM 558 O O . ILE A 1 71 ? 6.967 7.708 4.484 1.00 92.62 71 ILE A O 1
ATOM 562 N N . ILE A 1 72 ? 7.783 9.062 2.893 1.00 93.00 72 ILE A N 1
ATOM 563 C CA . ILE A 1 72 ? 6.488 9.400 2.290 1.00 93.00 72 ILE A CA 1
ATOM 564 C C . ILE A 1 72 ? 6.190 8.497 1.095 1.00 93.00 72 ILE A C 1
ATOM 566 O O . ILE A 1 72 ? 7.100 8.099 0.365 1.00 93.00 72 ILE A O 1
ATOM 570 N N . LEU A 1 73 ? 4.909 8.238 0.847 1.00 91.38 73 LEU A N 1
ATOM 571 C CA . LEU A 1 73 ? 4.450 7.386 -0.248 1.00 91.38 73 LEU A CA 1
ATOM 572 C C . LEU A 1 73 ? 4.959 7.851 -1.621 1.00 91.38 73 LEU A C 1
ATOM 574 O O . LEU A 1 73 ? 5.385 7.032 -2.431 1.00 91.38 73 LEU A O 1
ATOM 578 N N . GLU A 1 74 ? 5.014 9.163 -1.859 1.00 90.38 74 GLU A N 1
ATOM 579 C CA . GLU A 1 74 ? 5.512 9.751 -3.110 1.00 90.38 74 GLU A CA 1
ATOM 580 C C . GLU A 1 74 ? 6.949 9.324 -3.453 1.00 90.38 74 GLU A C 1
ATOM 582 O O . GLU A 1 74 ? 7.316 9.285 -4.627 1.00 90.38 74 GLU A O 1
ATOM 587 N N . LYS A 1 75 ? 7.775 9.008 -2.447 1.00 89.94 75 LYS A N 1
ATOM 588 C CA . LYS A 1 75 ? 9.169 8.605 -2.670 1.00 89.94 75 LYS A CA 1
ATOM 589 C C . LYS A 1 75 ? 9.307 7.192 -3.227 1.00 89.94 75 LYS A C 1
ATOM 591 O O . LYS A 1 75 ? 10.359 6.884 -3.777 1.00 89.94 75 LYS A O 1
ATOM 596 N N . ILE A 1 76 ? 8.292 6.349 -3.051 1.00 90.44 76 ILE A N 1
ATOM 597 C CA . ILE A 1 76 ? 8.393 4.909 -3.312 1.00 90.44 76 ILE A CA 1
ATOM 598 C C . ILE A 1 76 ? 7.497 4.452 -4.459 1.00 90.44 76 ILE A C 1
ATOM 600 O O . ILE A 1 76 ? 7.778 3.429 -5.081 1.00 90.44 76 ILE A O 1
ATOM 604 N N . ILE A 1 77 ? 6.428 5.203 -4.737 1.00 89.69 77 ILE A N 1
ATOM 605 C CA . ILE A 1 77 ? 5.535 4.925 -5.859 1.00 89.69 77 ILE A CA 1
ATOM 606 C C . ILE A 1 77 ? 6.172 5.350 -7.178 1.00 89.69 77 ILE A C 1
ATOM 608 O O . ILE A 1 77 ? 6.845 6.379 -7.274 1.00 89.69 77 ILE A O 1
ATOM 612 N N . ASP A 1 78 ? 5.891 4.589 -8.230 1.00 83.31 78 ASP A N 1
ATOM 613 C CA . ASP A 1 78 ? 6.286 4.988 -9.575 1.00 83.31 78 ASP A CA 1
ATOM 614 C C . ASP A 1 78 ? 5.450 6.197 -10.029 1.00 83.31 78 ASP A C 1
ATOM 616 O O . ASP A 1 78 ? 4.229 6.109 -10.132 1.00 83.31 78 ASP A O 1
ATOM 620 N N . LYS A 1 79 ? 6.081 7.342 -10.317 1.00 78.06 79 LYS A N 1
ATOM 621 C CA . LYS A 1 79 ? 5.354 8.567 -10.709 1.00 78.06 79 LYS A CA 1
ATOM 622 C C . LYS A 1 79 ? 4.648 8.451 -12.066 1.00 78.06 79 LYS A C 1
ATOM 624 O O . LYS A 1 79 ? 3.731 9.225 -12.320 1.00 78.06 79 LYS A O 1
ATOM 629 N N . LYS A 1 80 ? 5.060 7.518 -12.934 1.00 80.50 80 LYS A N 1
ATOM 630 C CA . LYS A 1 80 ? 4.439 7.317 -14.255 1.00 80.50 80 LYS A CA 1
ATOM 631 C C . LYS A 1 80 ? 3.204 6.425 -14.182 1.00 80.50 80 LYS A C 1
ATOM 633 O O . LYS A 1 80 ? 2.223 6.698 -14.862 1.00 80.50 80 LYS A O 1
ATOM 638 N N . SER A 1 81 ? 3.272 5.375 -13.371 1.00 80.19 81 SER A N 1
ATOM 639 C CA . SER A 1 81 ? 2.262 4.311 -13.301 1.00 80.19 81 SER A CA 1
ATOM 640 C C . SER A 1 81 ? 1.453 4.345 -12.004 1.00 80.19 81 SER A C 1
ATOM 642 O O . SER A 1 81 ? 0.521 3.563 -11.842 1.00 80.19 81 SER A O 1
ATOM 644 N N . THR A 1 82 ? 1.823 5.230 -11.074 1.00 88.75 82 THR A N 1
ATOM 645 C CA . THR A 1 82 ? 1.174 5.442 -9.773 1.00 88.75 82 THR A CA 1
ATOM 646 C C . THR A 1 82 ? 0.979 4.114 -9.037 1.00 88.75 82 THR A C 1
ATOM 648 O O . THR A 1 82 ? -0.104 3.789 -8.544 1.00 88.75 82 THR A O 1
ATOM 651 N N . LEU A 1 83 ? 2.050 3.314 -9.032 1.00 89.81 83 LEU A N 1
ATOM 652 C CA . LEU A 1 83 ? 2.040 1.930 -8.577 1.00 89.81 83 LEU A CA 1
ATOM 653 C C . LEU A 1 83 ? 2.858 1.783 -7.294 1.00 89.81 83 LEU A C 1
ATOM 655 O O . LEU A 1 83 ? 4.001 2.238 -7.225 1.00 89.81 83 LEU A O 1
ATOM 659 N N . LEU A 1 84 ? 2.253 1.149 -6.295 1.00 90.62 84 LEU A N 1
ATOM 660 C CA . LEU A 1 84 ? 2.851 0.820 -5.009 1.00 90.62 84 LEU A CA 1
ATOM 661 C C . LEU A 1 84 ? 3.055 -0.689 -4.924 1.00 90.62 84 LEU A C 1
ATOM 663 O O . LEU A 1 84 ? 2.100 -1.444 -5.095 1.00 90.62 84 LEU A O 1
ATOM 667 N N . TYR A 1 85 ? 4.271 -1.131 -4.622 1.00 90.06 85 TYR A N 1
ATOM 668 C CA . TYR A 1 85 ? 4.567 -2.550 -4.469 1.00 90.06 85 TYR A CA 1
ATOM 669 C C . TYR A 1 85 ? 4.502 -2.948 -2.996 1.00 90.06 85 TYR A C 1
ATOM 671 O O . TYR A 1 85 ? 5.104 -2.303 -2.138 1.00 90.06 85 TYR A O 1
ATOM 679 N N . LEU A 1 86 ? 3.793 -4.035 -2.710 1.00 89.12 86 LEU A N 1
ATOM 680 C CA . LEU A 1 86 ? 3.813 -4.712 -1.421 1.00 89.12 86 LEU A CA 1
ATOM 681 C C . LEU A 1 86 ? 4.466 -6.074 -1.603 1.00 89.12 86 LEU A C 1
ATOM 683 O O . LEU A 1 86 ? 4.005 -6.903 -2.393 1.00 89.12 86 LEU A O 1
ATOM 687 N N . LYS A 1 87 ? 5.542 -6.309 -0.857 1.00 85.81 87 LYS A N 1
ATOM 688 C CA . LYS A 1 87 ? 6.221 -7.599 -0.822 1.00 85.81 87 LYS A CA 1
ATOM 689 C C . LYS A 1 87 ? 5.780 -8.333 0.436 1.00 85.81 87 LYS A C 1
ATOM 691 O O . LYS A 1 87 ? 5.843 -7.764 1.521 1.00 85.81 87 LYS A O 1
ATOM 696 N N . SER A 1 88 ? 5.336 -9.578 0.301 1.00 82.25 88 SER A N 1
ATOM 697 C CA . SER A 1 88 ? 5.223 -10.452 1.464 1.00 82.25 88 SER A CA 1
ATOM 698 C C . SER A 1 88 ? 6.631 -10.811 1.930 1.00 82.25 88 SER A C 1
ATOM 700 O O . SER A 1 88 ? 7.486 -11.147 1.101 1.00 82.25 88 SER A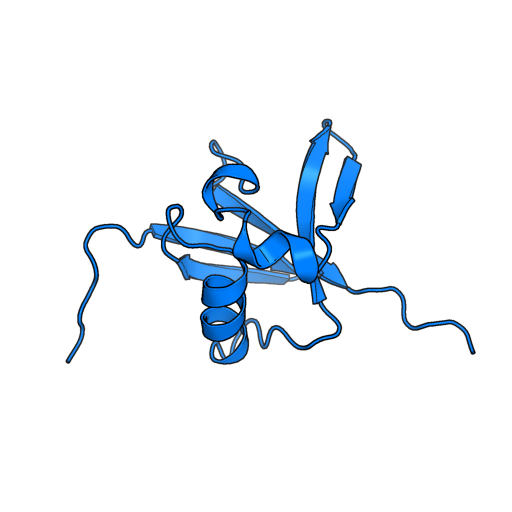 O 1
ATOM 702 N N . GLU A 1 89 ? 6.893 -10.742 3.232 1.00 68.12 89 GLU A N 1
ATOM 703 C CA . GLU A 1 89 ? 8.036 -11.473 3.773 1.00 68.12 89 GLU A CA 1
ATOM 704 C C . GLU A 1 89 ? 7.878 -12.949 3.378 1.00 68.12 89 GLU A C 1
ATOM 706 O O . GLU A 1 89 ? 6.750 -13.458 3.390 1.00 68.12 89 GLU A O 1
ATOM 711 N N . PRO A 1 90 ? 8.953 -13.624 2.926 1.00 59.03 90 PRO A N 1
ATOM 712 C CA . PRO A 1 90 ? 8.885 -15.068 2.789 1.00 59.03 90 PRO A CA 1
ATOM 713 C C . PRO A 1 90 ? 8.463 -15.620 4.151 1.00 59.03 90 PRO A C 1
ATOM 715 O O . PRO A 1 90 ? 8.998 -15.182 5.174 1.00 59.03 90 PRO A O 1
ATOM 718 N N . GLU A 1 91 ? 7.480 -16.524 4.168 1.00 53.09 91 GLU A N 1
ATOM 719 C CA . GLU A 1 91 ? 7.221 -17.307 5.373 1.00 53.09 91 GLU A CA 1
ATOM 720 C C . GLU A 1 91 ? 8.571 -17.866 5.819 1.00 53.09 91 GLU A C 1
ATOM 722 O O . GLU A 1 91 ? 9.314 -18.392 4.984 1.00 53.09 91 GLU A O 1
ATOM 727 N N . PRO A 1 92 ? 8.971 -17.649 7.076 1.00 49.50 92 PRO A N 1
ATOM 728 C CA . PRO A 1 92 ? 10.248 -18.159 7.502 1.00 49.50 92 PRO A CA 1
ATOM 729 C C . PRO A 1 92 ? 10.130 -19.695 7.451 1.00 49.50 92 PRO A C 1
ATOM 731 O O . PRO A 1 92 ? 9.211 -20.259 8.033 1.00 49.50 92 PRO A O 1
ATOM 734 N N . ASP A 1 93 ? 11.001 -20.337 6.664 1.00 49.31 93 ASP A N 1
ATOM 735 C CA . ASP A 1 93 ? 11.057 -21.784 6.366 1.00 49.31 93 ASP A CA 1
ATOM 736 C C . ASP A 1 93 ? 11.369 -22.662 7.616 1.00 49.31 93 ASP A C 1
ATOM 738 O O . ASP A 1 93 ? 12.220 -23.552 7.556 1.00 49.31 93 ASP A O 1
ATOM 742 N N . TRP A 1 94 ? 10.753 -22.415 8.781 1.00 56.00 94 TRP A N 1
ATOM 743 C CA . TRP A 1 94 ? 11.000 -23.172 10.021 1.00 56.00 94 TRP A CA 1
ATOM 744 C C . TRP A 1 94 ? 9.742 -23.745 10.671 1.00 56.00 94 TRP A C 1
ATOM 746 O O . TRP A 1 94 ? 8.713 -23.040 10.753 1.00 56.00 94 TRP A O 1
#

Organism: NCBI:txid588596

Secondary structure (DSSP, 8-state):
-----TT-EEEEEEETTEEEEEEE-TTSBHHHHHHHHHH-TTT---TTEEEEEEEETTEEEEPPTTGGGT-BGGGTSBTTTTEEEEEEPPPP--

Radius of gyration: 13.03 Å; chains: 1; bounding box: 35×40×26 Å